Protein AF-A0A3C0TY64-F1 (afdb_monomer)

Secondary structure (DSSP, 8-state):
---------TTS----EEEEEE--SSSSSHHHHHHHHHHHHHHH-TT-EEEEEE--TTTTS--

Mean predicted aligned error: 11.22 Å

Structure (mmCIF, N/CA/C/O backbone):
data_AF-A0A3C0TY64-F1
#
_entry.id   AF-A0A3C0TY64-F1
#
loop_
_atom_site.group_PDB
_atom_site.id
_atom_site.type_symbol
_atom_site.label_atom_id
_atom_site.label_alt_id
_atom_site.label_comp_id
_atom_site.label_asym_id
_atom_site.label_entity_id
_atom_site.label_seq_id
_atom_site.pdbx_PDB_ins_code
_atom_site.Cartn_x
_atom_site.Cartn_y
_atom_site.Cartn_z
_atom_site.occupancy
_atom_site.B_iso_or_equiv
_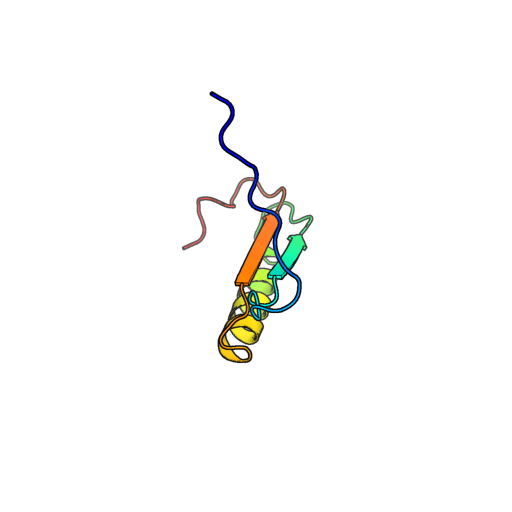atom_site.auth_seq_id
_atom_site.auth_comp_id
_atom_site.auth_asym_id
_atom_site.auth_atom_id
_atom_site.pdbx_PDB_model_num
ATOM 1 N N . MET A 1 1 ? 7.664 30.380 19.219 1.00 37.59 1 MET A N 1
ATOM 2 C CA . MET A 1 1 ? 6.442 29.707 19.712 1.00 37.59 1 MET A CA 1
ATOM 3 C C . MET A 1 1 ? 6.379 28.333 19.057 1.00 37.59 1 MET A C 1
ATOM 5 O O . MET A 1 1 ? 5.964 28.213 17.913 1.00 37.59 1 MET A O 1
ATOM 9 N N . ILE A 1 2 ? 6.954 27.328 19.717 1.00 29.80 2 ILE A N 1
ATOM 10 C CA . ILE A 1 2 ? 7.093 25.968 19.182 1.00 29.80 2 ILE A CA 1
ATOM 11 C C . ILE A 1 2 ? 5.719 25.302 19.303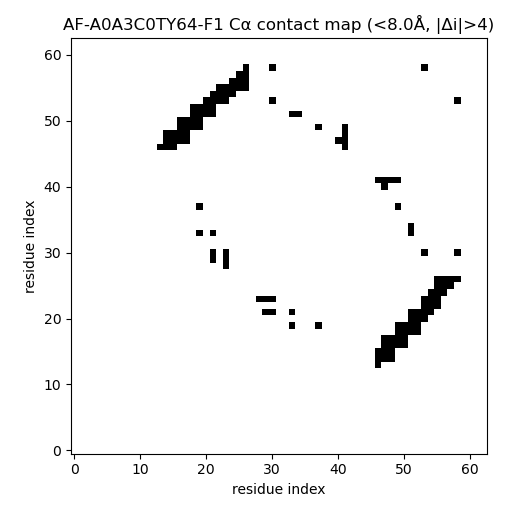 1.00 29.80 2 ILE A C 1
ATOM 13 O O . ILE A 1 2 ? 5.212 25.149 20.413 1.00 29.80 2 ILE A O 1
ATOM 17 N N . LYS A 1 3 ? 5.080 24.963 18.174 1.00 31.31 3 LYS A N 1
ATOM 18 C CA . LYS A 1 3 ? 3.846 24.166 18.182 1.00 31.31 3 LYS A CA 1
ATOM 19 C C . LYS A 1 3 ? 4.173 22.797 18.774 1.00 31.31 3 LYS A C 1
ATOM 21 O O . LYS A 1 3 ? 5.044 22.095 18.269 1.00 31.31 3 LYS A O 1
ATOM 26 N N . ALA A 1 4 ? 3.478 22.455 19.855 1.00 37.47 4 ALA A N 1
ATOM 27 C CA . ALA A 1 4 ? 3.558 21.162 20.507 1.00 37.47 4 ALA A CA 1
ATOM 28 C C . ALA A 1 4 ? 3.341 20.034 19.484 1.00 37.47 4 ALA A C 1
ATOM 30 O O . ALA A 1 4 ? 2.312 19.983 18.809 1.00 37.47 4 ALA A O 1
ATOM 31 N N . VAL A 1 5 ? 4.314 19.127 19.386 1.00 53.12 5 VAL A N 1
ATOM 32 C CA . VAL A 1 5 ? 4.111 17.799 18.804 1.00 53.12 5 VAL A CA 1
ATOM 33 C C . VAL A 1 5 ? 3.129 17.094 19.730 1.00 53.12 5 VAL A C 1
ATOM 35 O O . VAL A 1 5 ? 3.459 16.777 20.873 1.00 53.12 5 VAL A O 1
ATOM 38 N N . ASN A 1 6 ? 1.890 16.948 19.267 1.00 44.28 6 ASN A N 1
ATOM 39 C CA . ASN A 1 6 ? 0.824 16.326 20.033 1.00 44.28 6 ASN A CA 1
ATOM 40 C C . ASN A 1 6 ? 1.265 14.906 20.427 1.00 44.28 6 ASN A C 1
ATOM 42 O O . ASN A 1 6 ? 1.573 14.086 19.559 1.00 44.28 6 ASN A O 1
ATOM 46 N N . LYS A 1 7 ? 1.346 14.631 21.733 1.00 48.31 7 LYS A N 1
ATOM 47 C CA . LYS A 1 7 ? 1.610 13.285 22.249 1.00 48.31 7 LYS A CA 1
ATOM 48 C C . LYS A 1 7 ? 0.420 1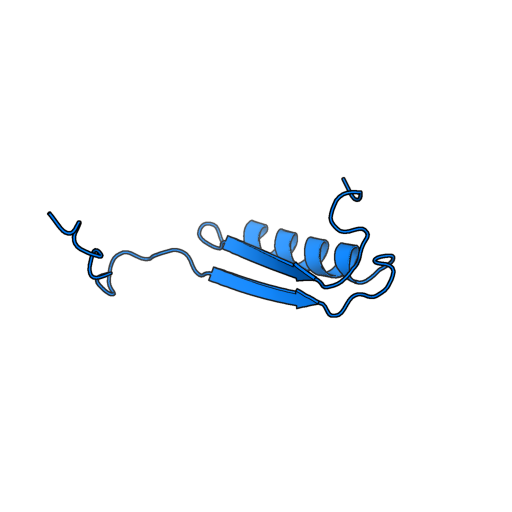2.409 21.860 1.00 48.31 7 LYS A C 1
ATOM 50 O O . LYS A 1 7 ? -0.663 12.576 22.410 1.00 48.31 7 LYS A O 1
ATOM 55 N N . MET A 1 8 ? 0.619 11.498 20.907 1.00 44.19 8 MET A N 1
ATOM 56 C CA . MET A 1 8 ? -0.388 10.505 20.531 1.00 44.19 8 MET A CA 1
ATOM 57 C C . MET A 1 8 ? -0.670 9.615 21.748 1.00 44.19 8 MET A C 1
ATOM 59 O O . MET A 1 8 ? 0.202 8.863 22.188 1.00 44.19 8 MET A O 1
ATOM 63 N N . THR A 1 9 ? -1.864 9.726 22.323 1.00 46.28 9 THR A N 1
ATOM 64 C CA . THR A 1 9 ? -2.315 8.849 23.404 1.00 46.28 9 THR A CA 1
ATOM 65 C C . THR A 1 9 ? -2.658 7.465 22.825 1.00 46.28 9 THR A C 1
ATOM 67 O O . THR A 1 9 ? -3.241 7.389 21.743 1.00 46.28 9 THR A O 1
ATOM 70 N N . PRO A 1 10 ? -2.329 6.343 23.497 1.00 51.81 10 PRO A N 1
ATOM 71 C CA . PRO A 1 10 ? -2.495 4.995 22.929 1.00 51.81 10 PRO A CA 1
ATOM 72 C C . PRO A 1 10 ? -3.943 4.486 22.763 1.00 51.81 10 PRO A C 1
ATOM 74 O O . PRO A 1 10 ? -4.127 3.293 22.534 1.00 51.81 10 PRO A O 1
ATOM 77 N N . ALA A 1 11 ? -4.975 5.323 22.924 1.00 52.50 11 ALA A N 1
ATOM 78 C CA . ALA A 1 11 ? -6.345 4.848 23.162 1.00 52.50 11 ALA A CA 1
ATOM 79 C C . ALA A 1 11 ? -7.458 5.491 22.314 1.00 52.50 11 ALA A C 1
ATOM 81 O O . ALA A 1 11 ? -8.610 5.083 22.442 1.00 52.50 11 ALA A O 1
ATOM 82 N N . GLU A 1 12 ? -7.159 6.404 21.389 1.00 55.16 12 GLU A N 1
ATOM 83 C CA . GLU A 1 12 ? -8.015 6.524 20.205 1.00 55.16 12 GLU A CA 1
ATOM 84 C C . GLU A 1 12 ? -7.531 5.459 19.228 1.00 55.16 12 GLU A C 1
ATOM 86 O O . GLU A 1 12 ? -6.338 5.410 18.939 1.00 55.16 12 GLU A O 1
ATOM 91 N N . LYS A 1 13 ? -8.405 4.561 18.748 1.00 54.28 13 LYS A N 1
ATOM 92 C CA . LYS A 1 13 ? -8.048 3.563 17.722 1.00 54.28 13 LYS A CA 1
ATOM 93 C C . LYS A 1 13 ? -7.672 4.285 16.420 1.00 54.28 13 LYS A C 1
ATOM 95 O O . LYS A 1 13 ? -8.470 4.338 15.483 1.00 54.28 13 LYS A O 1
ATOM 100 N N . SER A 1 14 ? -6.462 4.842 16.384 1.00 64.38 14 SER A N 1
ATOM 101 C CA . SER A 1 14 ? -5.761 5.292 15.197 1.00 64.38 14 SER A CA 1
ATOM 102 C C . SER A 1 14 ? -5.729 4.087 14.283 1.00 64.38 14 SER A C 1
ATOM 104 O O . SER A 1 14 ? -5.169 3.050 14.633 1.00 64.38 14 SER A O 1
ATOM 106 N N . GLY A 1 15 ? -6.397 4.212 13.146 1.00 73.00 15 GLY A N 1
ATOM 107 C CA . GLY A 1 15 ? -6.462 3.169 12.144 1.00 73.00 15 GLY A CA 1
ATOM 108 C C . GLY A 1 15 ? -5.105 2.514 11.872 1.00 73.00 15 GLY A C 1
ATOM 109 O O . GLY A 1 15 ? -4.079 3.201 11.847 1.00 73.00 15 GLY A O 1
ATOM 110 N N . SER A 1 16 ? -5.089 1.188 11.717 1.00 85.75 16 SER A N 1
ATOM 111 C CA . SER A 1 16 ? -3.866 0.430 11.443 1.00 85.75 16 SER A CA 1
ATOM 112 C C . SER A 1 16 ? -3.216 0.929 10.152 1.00 85.75 16 SER A C 1
ATOM 114 O O . SER A 1 16 ? -3.885 1.110 9.135 1.00 85.75 16 SER A O 1
ATOM 116 N N . ARG A 1 17 ? -1.905 1.167 10.185 1.00 89.44 17 ARG A N 1
ATOM 117 C CA . ARG A 1 17 ? -1.144 1.654 9.029 1.00 89.44 17 ARG A CA 1
ATOM 118 C C . ARG A 1 17 ? -0.228 0.552 8.528 1.00 89.44 17 ARG A C 1
ATOM 120 O O . ARG A 1 17 ? 0.505 -0.033 9.319 1.00 89.44 17 ARG A O 1
ATOM 127 N N . VAL A 1 18 ? -0.268 0.290 7.227 1.00 89.06 18 VAL A N 1
ATOM 128 C CA . VAL A 1 18 ? 0.559 -0.719 6.561 1.00 89.06 18 VAL A CA 1
ATOM 129 C C . VAL A 1 18 ? 1.427 -0.037 5.511 1.00 89.06 18 VAL A C 1
ATOM 131 O O . VAL A 1 18 ? 0.934 0.733 4.691 1.00 89.06 18 VAL A O 1
ATOM 134 N N . LEU A 1 19 ? 2.724 -0.328 5.533 1.00 91.56 19 LEU A N 1
ATOM 135 C CA . LEU A 1 19 ? 3.665 0.078 4.497 1.00 91.56 19 LEU A CA 1
ATOM 136 C C . LEU A 1 19 ? 3.963 -1.130 3.609 1.00 91.56 19 LEU A C 1
ATOM 138 O O . LEU A 1 19 ? 4.413 -2.160 4.105 1.00 91.56 19 LEU A O 1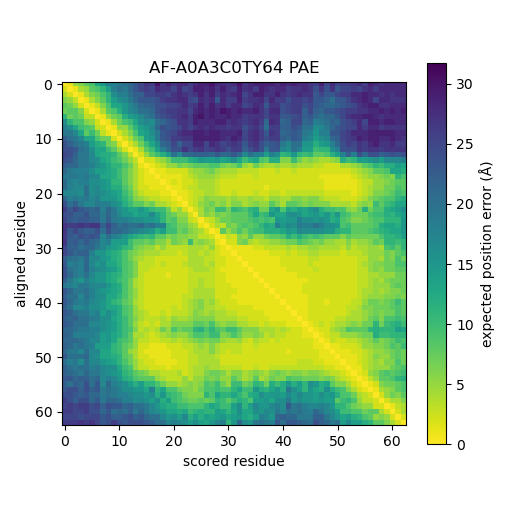
ATOM 142 N N . ILE A 1 20 ? 3.743 -0.997 2.306 1.00 89.31 20 ILE A N 1
ATOM 143 C CA . ILE A 1 20 ? 4.159 -1.979 1.307 1.00 89.31 20 ILE A CA 1
ATOM 144 C C . ILE A 1 20 ? 5.357 -1.395 0.569 1.00 89.31 20 ILE A C 1
ATOM 146 O O . ILE A 1 20 ? 5.219 -0.454 -0.209 1.00 89.31 20 ILE A O 1
ATOM 150 N N . TYR A 1 21 ? 6.535 -1.960 0.810 1.00 86.62 21 TYR A N 1
ATOM 151 C CA . TYR A 1 21 ? 7.720 -1.658 0.021 1.00 86.62 21 TYR A CA 1
ATOM 152 C C . TYR A 1 21 ? 7.873 -2.691 -1.091 1.00 86.62 21 TYR A C 1
ATOM 154 O O . TYR A 1 21 ? 7.854 -3.895 -0.835 1.00 86.62 21 TYR A O 1
ATOM 162 N N . SER A 1 22 ? 8.032 -2.217 -2.322 1.00 80.38 22 SER A N 1
ATOM 163 C CA . SER A 1 22 ? 8.325 -3.059 -3.473 1.00 80.38 22 SER A CA 1
ATOM 164 C C . SER A 1 22 ? 9.561 -2.548 -4.188 1.00 80.38 22 SER A C 1
ATOM 166 O O . SER A 1 22 ? 9.566 -1.445 -4.741 1.00 80.38 22 SER A O 1
ATOM 168 N N . HIS A 1 23 ? 10.600 -3.377 -4.231 1.00 74.25 23 HIS A N 1
ATOM 169 C CA . HIS A 1 23 ? 11.775 -3.149 -5.066 1.00 74.25 23 HIS A CA 1
ATOM 170 C C . HIS A 1 23 ? 11.442 -3.495 -6.533 1.00 74.25 23 HIS A C 1
ATOM 172 O O . HIS A 1 23 ? 12.002 -4.413 -7.131 1.00 74.25 23 HIS A O 1
ATOM 178 N N . ASP A 1 24 ? 10.441 -2.803 -7.083 1.00 68.00 24 ASP A N 1
ATOM 179 C CA . ASP A 1 24 ? 10.007 -2.962 -8.467 1.00 68.00 24 ASP A CA 1
ATOM 180 C C . ASP A 1 24 ? 10.995 -2.249 -9.394 1.00 68.00 24 ASP A C 1
ATOM 182 O O . ASP A 1 24 ? 11.350 -1.097 -9.155 1.00 68.00 24 ASP A O 1
ATOM 186 N N . THR A 1 25 ? 11.457 -2.939 -10.434 1.00 65.62 25 THR A N 1
ATOM 187 C CA . THR A 1 25 ? 12.354 -2.372 -11.445 1.00 65.62 25 THR A CA 1
ATOM 188 C C . THR A 1 25 ? 11.523 -1.614 -12.485 1.00 65.62 25 THR A C 1
ATOM 190 O O . THR A 1 25 ? 11.041 -0.519 -12.210 1.00 65.62 25 THR A O 1
ATOM 193 N N . PHE A 1 26 ? 11.251 -2.183 -13.660 1.00 63.75 26 PHE A N 1
ATOM 194 C CA . PHE A 1 26 ? 10.438 -1.532 -14.699 1.00 63.75 26 PHE A CA 1
ATOM 195 C C . PHE A 1 26 ? 8.925 -1.511 -14.403 1.00 63.75 26 PHE A C 1
ATOM 197 O O . PHE A 1 26 ? 8.136 -1.222 -15.292 1.00 63.75 26 PHE A O 1
ATOM 204 N N . GLY A 1 27 ? 8.466 -1.822 -13.187 1.00 61.94 27 GLY A N 1
ATOM 205 C CA . GLY A 1 27 ? 7.092 -1.481 -12.788 1.00 61.94 27 GLY A CA 1
ATOM 206 C C . GLY A 1 27 ? 5.982 -2.351 -13.389 1.00 61.94 27 GLY A C 1
ATOM 207 O O . GLY A 1 27 ? 4.805 -2.113 -13.132 1.00 61.94 27 GLY A O 1
ATOM 208 N N . LEU A 1 28 ? 6.317 -3.350 -14.212 1.00 69.12 28 LEU A N 1
ATOM 209 C CA . LEU A 1 28 ? 5.339 -4.029 -15.073 1.00 69.12 28 LEU A CA 1
ATOM 210 C C . LEU A 1 28 ? 4.407 -4.992 -14.320 1.00 69.12 28 LEU A C 1
ATOM 212 O O . LEU A 1 28 ? 3.327 -5.314 -14.815 1.00 69.12 28 LEU A O 1
ATOM 216 N N . GLY A 1 29 ? 4.797 -5.450 -13.125 1.00 74.88 29 GLY A N 1
ATOM 217 C CA . GLY A 1 29 ? 4.050 -6.471 -12.386 1.00 74.88 29 GLY A CA 1
ATOM 218 C C . GLY A 1 29 ? 3.973 -6.257 -10.879 1.00 74.88 29 GLY A C 1
ATOM 219 O O . GLY A 1 29 ? 2.922 -6.531 -10.288 1.00 74.88 29 GLY A O 1
ATOM 220 N N . HIS A 1 30 ? 5.032 -5.758 -10.230 1.00 78.44 30 HIS A N 1
ATOM 221 C CA . HIS A 1 30 ? 5.008 -5.667 -8.772 1.00 78.44 30 HIS A CA 1
ATOM 222 C C . HIS A 1 30 ? 4.110 -4.525 -8.287 1.00 78.44 30 HIS A C 1
ATOM 224 O O . HIS A 1 30 ? 3.377 -4.741 -7.329 1.00 78.44 30 HIS A O 1
ATOM 230 N N . LEU A 1 31 ? 4.038 -3.383 -8.981 1.00 79.94 31 LEU A N 1
ATOM 231 C CA . LEU A 1 31 ? 3.080 -2.315 -8.661 1.00 79.94 31 LEU A CA 1
ATOM 232 C C . LEU A 1 31 ? 1.625 -2.793 -8.747 1.00 79.94 31 LEU A C 1
ATOM 234 O O . LEU A 1 31 ? 0.850 -2.563 -7.817 1.00 79.94 31 LEU A O 1
ATOM 238 N N . ARG A 1 32 ? 1.257 -3.533 -9.806 1.00 83.94 32 ARG A N 1
ATOM 239 C CA . ARG A 1 32 ? -0.099 -4.098 -9.954 1.00 83.94 32 ARG A CA 1
ATOM 240 C C . ARG A 1 32 ? -0.442 -5.049 -8.809 1.00 83.94 32 ARG A C 1
ATOM 242 O O . ARG A 1 32 ? -1.534 -4.969 -8.249 1.00 83.94 32 ARG A O 1
ATOM 249 N N . ARG A 1 33 ? 0.500 -5.914 -8.419 1.00 85.88 33 ARG A N 1
ATOM 250 C CA . ARG A 1 33 ? 0.325 -6.836 -7.288 1.00 85.88 33 ARG A CA 1
ATOM 251 C C . ARG A 1 33 ? 0.227 -6.092 -5.954 1.00 85.88 33 ARG A C 1
ATOM 253 O O . ARG A 1 33 ? -0.685 -6.369 -5.181 1.00 85.88 33 ARG A O 1
ATOM 260 N N . CYS A 1 34 ? 1.122 -5.141 -5.690 1.00 87.88 34 CYS A N 1
ATOM 261 C CA . CYS A 1 34 ? 1.105 -4.333 -4.470 1.00 87.88 34 CYS A CA 1
ATOM 262 C C . CYS A 1 34 ? -0.203 -3.549 -4.335 1.00 87.88 34 CYS A C 1
ATOM 264 O O . CYS A 1 34 ? -0.779 -3.521 -3.250 1.00 87.88 34 CYS A O 1
ATOM 266 N N . ARG A 1 35 ? -0.718 -2.993 -5.439 1.00 85.88 35 ARG A N 1
ATOM 267 C CA . ARG A 1 35 ? -2.017 -2.315 -5.474 1.00 85.88 35 ARG A CA 1
ATOM 268 C C . ARG A 1 35 ? -3.175 -3.274 -5.210 1.00 85.88 35 ARG A C 1
ATOM 270 O O . ARG A 1 35 ? -4.047 -2.946 -4.413 1.00 85.88 35 ARG A O 1
ATOM 277 N N . ALA A 1 36 ? -3.175 -4.458 -5.824 1.00 91.56 36 ALA A N 1
ATOM 278 C CA . ALA A 1 36 ? -4.215 -5.463 -5.593 1.00 91.56 36 ALA A CA 1
ATOM 279 C C . ALA A 1 36 ?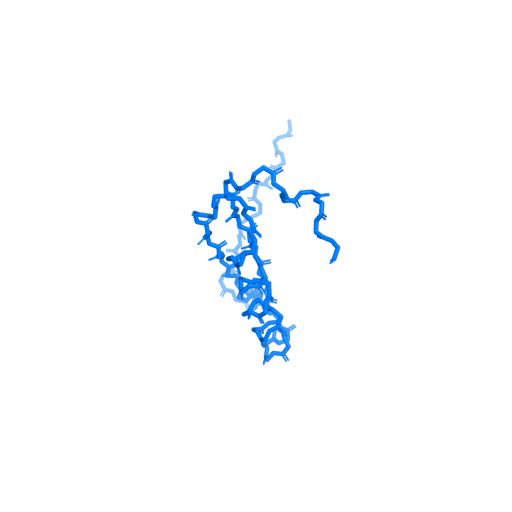 -4.276 -5.894 -4.116 1.00 91.56 36 ALA A C 1
ATOM 281 O O . ALA A 1 36 ? -5.354 -5.934 -3.526 1.00 91.56 36 ALA A O 1
ATOM 282 N N . ILE A 1 37 ? -3.116 -6.137 -3.497 1.00 90.75 37 ILE A N 1
ATOM 283 C CA . ILE A 1 37 ? -3.016 -6.465 -2.068 1.00 90.75 37 ILE A CA 1
ATOM 284 C C . ILE A 1 37 ? -3.501 -5.288 -1.214 1.00 90.75 37 ILE A C 1
ATOM 286 O O . ILE A 1 37 ? -4.310 -5.482 -0.310 1.00 90.75 37 ILE A O 1
ATOM 290 N N . ALA A 1 38 ? -3.058 -4.063 -1.513 1.00 91.62 38 ALA A N 1
ATOM 291 C CA . ALA A 1 38 ? -3.479 -2.871 -0.783 1.00 91.62 38 ALA A CA 1
ATOM 292 C C . ALA A 1 38 ? -5.001 -2.665 -0.836 1.00 91.62 38 ALA A C 1
ATOM 294 O O . ALA A 1 38 ? -5.618 -2.424 0.200 1.00 91.62 38 ALA A O 1
ATOM 295 N N . HIS A 1 39 ? -5.617 -2.822 -2.012 1.00 92.25 39 HIS A N 1
ATOM 296 C CA . HIS A 1 39 ? -7.068 -2.718 -2.171 1.00 92.25 39 HIS A CA 1
ATOM 297 C C . HIS A 1 39 ? -7.817 -3.786 -1.379 1.00 92.25 39 HIS A C 1
ATOM 299 O O . HIS A 1 39 ? -8.793 -3.460 -0.707 1.00 92.25 39 HIS A O 1
ATOM 305 N N . ALA A 1 40 ? -7.356 -5.039 -1.410 1.00 93.88 40 ALA A N 1
ATOM 306 C CA . ALA A 1 40 ? -7.963 -6.109 -0.623 1.00 93.88 40 ALA A CA 1
ATOM 307 C C . ALA A 1 40 ? -7.897 -5.812 0.886 1.00 93.88 40 ALA A C 1
ATOM 309 O O . ALA A 1 40 ? -8.872 -6.032 1.607 1.00 93.88 40 ALA A O 1
ATOM 310 N N . LEU A 1 41 ? -6.777 -5.258 1.363 1.00 90.00 41 LEU A N 1
ATOM 311 C CA . LEU A 1 41 ? -6.597 -4.888 2.767 1.00 90.00 41 LEU A CA 1
ATOM 312 C C . LEU A 1 41 ? -7.506 -3.722 3.174 1.00 90.00 41 LEU A C 1
ATOM 314 O O . LEU A 1 41 ? -8.224 -3.834 4.164 1.00 90.00 41 LEU A O 1
ATOM 318 N N . VAL A 1 42 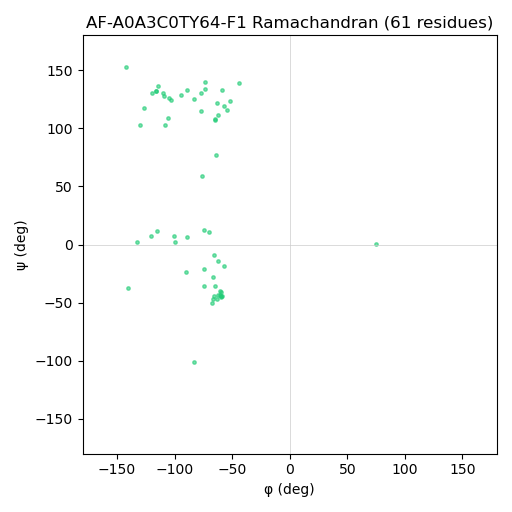? -7.526 -2.623 2.416 1.00 89.69 42 VAL A N 1
ATOM 319 C CA . VAL A 1 42 ? -8.389 -1.467 2.734 1.00 89.69 42 VAL A CA 1
ATOM 320 C C . VAL A 1 42 ? -9.872 -1.841 2.631 1.00 89.69 42 VAL A C 1
ATOM 322 O O . VAL A 1 42 ? -10.670 -1.404 3.455 1.00 89.69 42 VAL A O 1
ATOM 325 N N . GLY A 1 43 ? -10.242 -2.707 1.681 1.00 89.62 43 GLY A N 1
ATOM 326 C CA . GLY A 1 43 ? -11.606 -3.227 1.559 1.00 89.62 43 GLY A CA 1
ATOM 327 C C . GLY A 1 43 ? -12.036 -4.131 2.721 1.00 89.62 43 GLY A C 1
ATOM 328 O O . GLY A 1 43 ? -13.217 -4.175 3.050 1.00 89.62 43 GLY A O 1
ATOM 329 N N . SER A 1 44 ? -11.092 -4.818 3.373 1.00 91.19 44 SER A N 1
ATOM 330 C CA . SER A 1 44 ? -11.376 -5.725 4.498 1.00 91.19 44 SER A CA 1
ATOM 331 C C . SER A 1 44 ? -11.340 -5.032 5.864 1.00 91.19 44 SER A C 1
ATOM 333 O O . SER A 1 44 ? -11.948 -5.512 6.820 1.00 91.19 44 SER A O 1
ATOM 335 N N . PHE A 1 45 ? -10.631 -3.905 5.982 1.00 87.50 45 PHE A N 1
ATOM 336 C CA . PHE A 1 45 ? -10.399 -3.220 7.253 1.00 87.50 45 PHE A CA 1
ATOM 337 C C . PHE A 1 45 ? -10.736 -1.729 7.141 1.00 87.50 45 PHE A C 1
ATOM 339 O O . PHE A 1 45 ? -9.943 -0.922 6.665 1.00 87.50 45 PHE A O 1
ATOM 346 N N . SER A 1 46 ? -11.895 -1.337 7.674 1.00 81.25 46 SER A N 1
ATOM 347 C CA . SER A 1 46 ? -12.488 0.004 7.508 1.00 81.25 46 SER A CA 1
ATOM 348 C C . SER A 1 46 ? -11.681 1.182 8.070 1.00 81.25 46 SER A C 1
ATOM 350 O O . SER A 1 46 ? -11.971 2.332 7.753 1.00 81.25 46 SER A O 1
ATOM 352 N N . LYS A 1 47 ? -10.674 0.925 8.910 1.00 86.56 47 LYS A N 1
ATOM 353 C CA . LYS A 1 47 ? -9.760 1.951 9.440 1.00 86.56 47 LYS A CA 1
ATOM 354 C C . LYS A 1 47 ? -8.320 1.746 8.972 1.00 86.56 47 LYS A C 1
ATOM 356 O O . LYS A 1 47 ? -7.415 2.339 9.543 1.00 86.56 47 LYS A O 1
ATOM 361 N N . LEU A 1 48 ? -8.072 0.878 7.997 1.00 87.88 48 LEU A N 1
ATOM 362 C CA . LEU A 1 48 ? -6.719 0.574 7.553 1.00 87.88 48 LEU A CA 1
ATOM 363 C C . LEU A 1 48 ? -6.282 1.528 6.441 1.00 87.88 48 LEU A C 1
ATOM 365 O O . LEU A 1 48 ? -7.004 1.752 5.476 1.00 87.88 48 LEU A O 1
ATOM 369 N N . SER A 1 49 ? -5.074 2.067 6.577 1.00 87.81 49 SER A N 1
ATOM 370 C CA . SER A 1 49 ? -4.425 2.886 5.552 1.00 87.81 49 SER A CA 1
ATOM 371 C C . SER A 1 49 ? -3.188 2.164 5.038 1.00 87.81 49 SER A C 1
ATOM 373 O O . SER A 1 49 ? -2.393 1.663 5.836 1.00 87.81 49 SER A O 1
ATOM 375 N N . VAL A 1 50 ? -2.989 2.161 3.719 1.00 90.62 50 VAL A N 1
ATOM 376 C CA . VAL A 1 50 ? -1.809 1.567 3.076 1.00 90.62 50 VAL A CA 1
ATOM 377 C C . VAL A 1 50 ? -0.992 2.647 2.377 1.00 90.62 50 VAL A C 1
ATOM 379 O O . VAL A 1 50 ? -1.544 3.446 1.628 1.00 90.62 50 VAL A O 1
ATOM 382 N N . LEU A 1 51 ? 0.322 2.652 2.599 1.00 90.44 51 LEU A N 1
ATOM 383 C CA . LEU A 1 51 ? 1.291 3.421 1.819 1.00 90.44 51 LEU A CA 1
ATOM 384 C C . LEU A 1 51 ? 2.119 2.443 0.984 1.00 90.44 51 LEU A C 1
ATOM 386 O O . LEU A 1 51 ? 2.664 1.488 1.533 1.00 90.44 51 LEU A O 1
ATOM 390 N N . ILE A 1 52 ? 2.221 2.669 -0.325 1.00 87.81 52 ILE A N 1
ATOM 391 C CA . ILE A 1 52 ? 3.079 1.877 -1.214 1.00 87.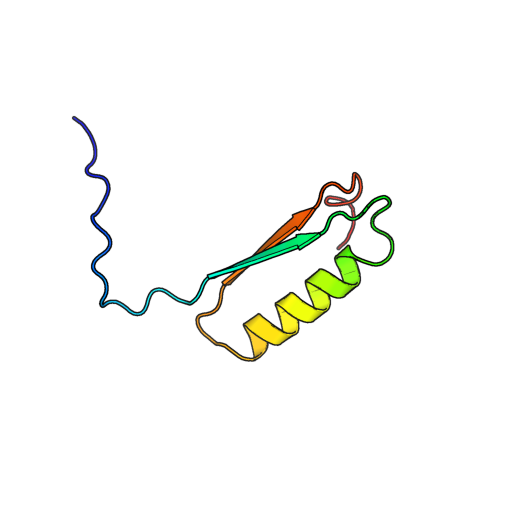81 52 ILE A CA 1
ATOM 392 C C . ILE A 1 52 ? 4.307 2.717 -1.565 1.00 87.81 52 ILE A C 1
ATOM 394 O O . ILE A 1 52 ? 4.166 3.835 -2.051 1.00 87.81 52 ILE A O 1
ATOM 398 N N . ILE A 1 53 ? 5.504 2.177 -1.332 1.00 86.38 53 ILE A N 1
ATOM 399 C CA . ILE A 1 53 ? 6.775 2.774 -1.756 1.00 86.38 53 ILE A CA 1
ATOM 400 C C . ILE A 1 53 ? 7.431 1.836 -2.759 1.00 86.38 53 ILE A C 1
ATOM 402 O O . ILE A 1 53 ? 7.557 0.635 -2.511 1.00 86.38 53 ILE A O 1
ATOM 406 N N . SER A 1 54 ? 7.882 2.384 -3.883 1.00 79.69 54 SER A N 1
ATOM 407 C CA . SER A 1 54 ? 8.642 1.634 -4.874 1.00 79.69 54 SER A CA 1
ATOM 408 C C . SER A 1 54 ? 9.754 2.487 -5.485 1.00 79.69 54 SER A C 1
ATOM 410 O O . SER A 1 54 ? 9.671 3.712 -5.495 1.00 79.69 54 SER A O 1
ATOM 412 N N . GLY A 1 55 ? 10.821 1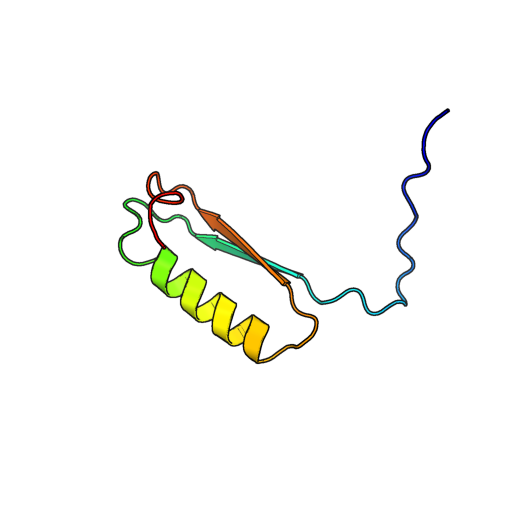.826 -5.941 1.00 76.19 55 GLY A N 1
ATOM 413 C CA . GLY A 1 55 ? 11.934 2.446 -6.668 1.00 76.19 55 GLY A CA 1
ATOM 414 C C . GLY A 1 55 ? 11.741 2.484 -8.189 1.00 76.19 55 GLY A C 1
ATOM 415 O O . GLY A 1 55 ? 12.671 2.847 -8.903 1.00 76.19 55 GLY A O 1
ATOM 416 N N . SER A 1 56 ? 10.570 2.084 -8.696 1.00 71.50 56 SER A N 1
ATOM 417 C CA . SER A 1 56 ? 10.309 2.030 -10.135 1.00 71.50 56 SER A CA 1
ATOM 418 C C . SER A 1 56 ? 10.134 3.429 -10.741 1.00 71.50 56 SER A C 1
ATOM 420 O O . SER A 1 56 ? 9.342 4.217 -10.219 1.00 71.50 56 SER A O 1
ATOM 422 N N . PRO A 1 57 ? 10.766 3.741 -11.891 1.00 63.94 57 PRO A N 1
ATOM 423 C CA . PRO A 1 57 ? 10.608 5.038 -12.551 1.00 63.94 57 PRO A CA 1
ATOM 424 C C . PRO A 1 57 ? 9.188 5.295 -13.093 1.00 63.94 57 PRO A C 1
ATOM 426 O O . PRO A 1 57 ? 8.897 6.408 -13.515 1.00 63.94 57 PRO A O 1
ATOM 429 N N . ILE A 1 58 ? 8.293 4.298 -13.087 1.00 65.50 58 ILE A N 1
ATOM 430 C CA . ILE A 1 58 ? 6.963 4.363 -13.728 1.00 65.50 58 ILE A CA 1
ATOM 431 C C . ILE A 1 58 ? 5.837 4.640 -12.700 1.00 65.50 58 ILE A C 1
ATOM 433 O O . ILE A 1 58 ? 4.657 4.671 -13.032 1.00 65.50 58 ILE A O 1
ATOM 437 N N . ILE A 1 59 ? 6.175 4.926 -11.438 1.00 63.66 59 ILE A N 1
ATOM 438 C CA . ILE A 1 59 ? 5.217 5.194 -10.340 1.00 63.66 59 ILE A CA 1
ATOM 439 C C . ILE A 1 59 ? 4.234 6.349 -10.612 1.00 63.66 59 ILE A C 1
ATOM 441 O O . ILE A 1 59 ? 3.180 6.397 -9.986 1.00 63.66 59 ILE A O 1
ATOM 445 N N . GLY A 1 60 ? 4.526 7.239 -11.565 1.00 60.28 60 GLY A N 1
ATOM 446 C CA . GLY A 1 60 ? 3.628 8.323 -11.986 1.00 60.28 60 GLY A CA 1
ATOM 447 C C . GLY A 1 60 ? 2.820 8.064 -13.264 1.00 60.28 60 GLY A C 1
ATOM 448 O O . GLY A 1 60 ? 2.117 8.964 -13.707 1.00 60.28 60 GLY A O 1
ATOM 449 N N . SER A 1 61 ? 2.934 6.888 -13.890 1.00 60.38 61 SER A N 1
ATOM 450 C CA . SER A 1 61 ? 2.314 6.593 -15.199 1.00 60.38 61 SER A CA 1
ATOM 451 C C . SER A 1 61 ? 1.324 5.425 -15.174 1.00 60.38 61 SER A C 1
ATOM 453 O O . SER A 1 61 ? 0.860 4.996 -16.228 1.00 60.38 61 SER A O 1
ATOM 455 N N . PHE A 1 62 ? 1.003 4.899 -13.991 1.00 55.25 62 PHE A N 1
ATOM 456 C CA . PHE A 1 62 ? -0.005 3.857 -13.809 1.00 55.25 62 PHE A CA 1
ATOM 457 C C . PHE A 1 62 ? -1.245 4.442 -13.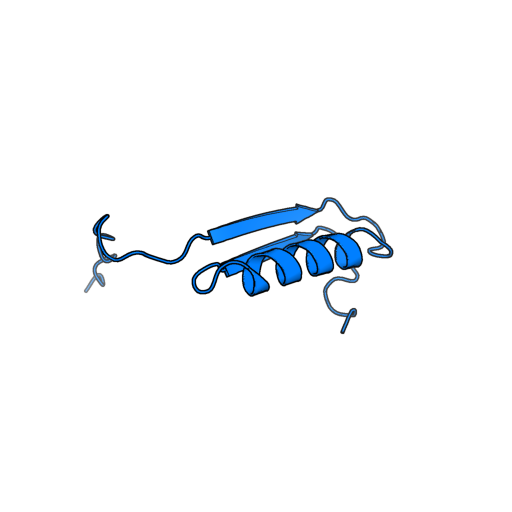123 1.00 55.25 62 PHE A C 1
ATOM 459 O O . PHE A 1 62 ? -1.228 4.648 -11.909 1.00 55.25 62 PHE A O 1
ATOM 466 N N . ASP A 1 63 ? -2.293 4.685 -13.911 1.00 53.59 63 ASP A N 1
ATOM 467 C CA . ASP A 1 63 ? -3.669 4.929 -13.443 1.00 53.59 63 ASP A CA 1
ATOM 468 C C . ASP A 1 63 ? -4.383 3.601 -13.109 1.00 53.59 63 ASP A C 1
ATOM 470 O O . ASP A 1 63 ? -4.133 2.572 -13.785 1.00 53.59 63 ASP A O 1
#

Radius of gyration: 15.81 Å; Cα contacts (8 Å, |Δi|>4): 65; chains: 1; bounding box: 25×36×39 Å

Solvent-accessible surface area (backbone atoms only — not comparable to full-atom values): 4136 Å² total; per-residue (Å²): 136,82,80,77,79,78,79,82,65,94,76,64,87,71,49,55,74,45,79,47,78,42,92,29,58,89,41,85,52,54,53,61,51,54,49,53,53,43,51,55,49,39,74,74,31,93,53,44,45,74,49,80,47,63,76,23,91,49,76,88,75,71,130

Sequence (63 aa):
MIKAVNKMTPAEKSGSRVLIYSHDTFGLGHLRRCRAIAHALVGSFSKLSVLIISGSPIIGSFD

Foldseek 3Di:
DDPDPDDDDPPDCQFAEEEAEDADEQCPPPVVVSVVVQVVVCVVGVNYYYDYDYPHPCVPPDD

Nearest PDB structures (foldseek):
  4aq4-assembly1_A  TM=6.771E-01  e=2.755E+00  Escherichia coli K-12
  6dtq-assembly4_D  TM=6.065E-01  e=1.491E+00  Thermotoga maritima MSB8
  3blx-assembly1_D  TM=6.254E-01  e=2.403E+00  Saccharomyces cerevisiae
  3blx-assembly6_P  TM=6.191E-01  e=5.447E+00  Saccharomyces cerevisiae
  2x7m-assembly1_A  TM=4.669E-01  e=4.753E+00  Methanopyrus kandleri AV19

pLDDT: mean 72.57, std 17.77, range [29.8, 93.88]